Protein AF-A0A7X6PBM9-F1 (afdb_monomer_lite)

Secondary structure (DSSP, 8-state):
-----TTHHHHHHHHHHTTSPPPPPTTSPPPSS--TT--HHHHHHHHHHHHHHHHHHHHHHHHHHHHHHHHHHHHHHHHHHHHHHHHHHHHHHHHHHHHHHHHHHHHHHHHHHHHHHHHHHHHHHHHHHHHHHHHHHHHHT-

pLDDT: mean 88.69, std 13.51, range [43.22, 98.38]

Structure (mmCIF, N/CA/C/O backbone):
data_AF-A0A7X6PBM9-F1
#
_entry.id   AF-A0A7X6PBM9-F1
#
loop_
_atom_site.group_PDB
_atom_site.id
_atom_site.type_symbol
_atom_site.label_atom_id
_atom_site.label_alt_id
_atom_site.label_comp_id
_atom_site.label_asym_id
_atom_site.label_entity_id
_atom_site.label_seq_id
_atom_site.pdbx_PDB_ins_code
_atom_site.Cartn_x
_atom_site.Cartn_y
_atom_site.Cartn_z
_atom_site.occupancy
_atom_site.B_iso_or_equiv
_atom_site.auth_seq_id
_atom_site.auth_comp_id
_atom_site.auth_asym_id
_atom_site.auth_atom_id
_atom_site.pdbx_PDB_model_num
ATOM 1 N N . MET A 1 1 ? 53.497 35.734 -66.935 1.00 43.22 1 MET A N 1
ATOM 2 C CA . MET A 1 1 ? 52.624 35.793 -65.742 1.00 43.22 1 MET A CA 1
ATOM 3 C C . MET A 1 1 ? 51.374 34.981 -66.058 1.00 43.22 1 MET A C 1
ATOM 5 O O . MET A 1 1 ? 50.700 35.311 -67.022 1.00 43.22 1 MET A O 1
ATOM 9 N N . ARG A 1 2 ? 51.158 33.834 -65.395 1.00 48.88 2 ARG A N 1
ATOM 10 C CA . ARG A 1 2 ? 50.028 32.928 -65.687 1.00 48.88 2 ARG A CA 1
ATOM 11 C C . ARG A 1 2 ? 48.792 33.443 -64.956 1.00 48.88 2 ARG A C 1
ATOM 13 O O . ARG A 1 2 ? 48.776 33.455 -63.731 1.00 48.88 2 ARG A O 1
ATOM 20 N N . ASN A 1 3 ? 47.786 33.861 -65.713 1.00 55.59 3 ASN A N 1
ATOM 21 C CA . ASN A 1 3 ? 46.509 34.337 -65.195 1.00 55.59 3 ASN A CA 1
ATOM 22 C C . ASN A 1 3 ? 45.768 33.143 -64.578 1.00 55.59 3 ASN A C 1
ATOM 24 O O . ASN A 1 3 ? 45.227 32.304 -65.298 1.00 55.59 3 ASN A O 1
ATOM 28 N N . ILE A 1 4 ? 45.811 33.010 -63.252 1.00 59.50 4 ILE A N 1
ATOM 29 C CA . ILE A 1 4 ? 45.056 31.973 -62.546 1.00 59.50 4 ILE A CA 1
ATOM 30 C C . ILE A 1 4 ? 43.595 32.421 -62.528 1.00 59.50 4 ILE A C 1
ATOM 32 O O . ILE A 1 4 ? 43.253 33.459 -61.970 1.00 59.50 4 ILE A O 1
ATOM 36 N N . SER A 1 5 ? 42.745 31.655 -63.206 1.00 61.03 5 SER A N 1
ATOM 37 C CA . SER A 1 5 ? 41.328 31.966 -63.361 1.00 61.03 5 SER A CA 1
ATOM 38 C C . SER A 1 5 ? 40.584 31.732 -62.037 1.00 61.03 5 SER A C 1
ATOM 40 O O . SER A 1 5 ? 40.469 30.596 -61.575 1.00 61.03 5 SER A O 1
ATOM 42 N N . TYR A 1 6 ? 40.072 32.804 -61.423 1.00 62.50 6 TYR A N 1
ATOM 43 C CA . TYR A 1 6 ? 39.362 32.795 -60.130 1.00 62.50 6 TYR A CA 1
ATOM 44 C C . TYR A 1 6 ? 38.053 31.977 -60.125 1.00 62.50 6 TYR A C 1
ATOM 46 O O . TYR A 1 6 ? 37.502 31.700 -59.063 1.00 62.50 6 TYR A O 1
ATOM 54 N N . ALA A 1 7 ? 37.584 31.524 -61.292 1.00 62.91 7 ALA A N 1
ATOM 55 C CA . ALA A 1 7 ? 36.424 30.645 -61.434 1.00 62.91 7 ALA A CA 1
ATOM 56 C C . ALA A 1 7 ? 36.691 29.178 -61.024 1.00 62.91 7 ALA A C 1
ATOM 58 O O . ALA A 1 7 ? 35.747 28.418 -60.826 1.00 62.91 7 ALA A O 1
ATOM 59 N N . VAL A 1 8 ? 37.956 28.766 -60.869 1.00 65.31 8 VAL A N 1
ATOM 60 C CA . VAL A 1 8 ? 38.318 27.375 -60.522 1.00 65.31 8 VAL A CA 1
ATOM 61 C C . VAL A 1 8 ? 38.161 27.092 -59.020 1.00 65.31 8 VAL A C 1
ATOM 63 O O . VAL A 1 8 ? 37.848 25.970 -58.628 1.00 65.31 8 VAL A O 1
ATOM 66 N N . LEU A 1 9 ? 38.318 28.115 -58.173 1.00 70.06 9 LEU A N 1
ATOM 67 C CA . LEU A 1 9 ? 38.264 27.998 -56.712 1.00 70.06 9 LEU A CA 1
ATOM 68 C C . LEU A 1 9 ? 36.897 27.518 -56.164 1.00 70.06 9 LEU A C 1
ATOM 70 O O . LEU A 1 9 ? 36.889 26.571 -55.377 1.00 70.06 9 LEU A O 1
ATOM 74 N N . PRO A 1 10 ? 35.739 28.086 -56.573 1.00 73.81 10 PRO A N 1
ATOM 75 C CA . PRO A 1 10 ? 34.438 27.627 -56.075 1.00 73.81 10 PRO A CA 1
ATOM 76 C C . PRO A 1 10 ? 34.082 26.215 -56.565 1.00 73.81 10 PRO A C 1
ATOM 78 O O . PRO A 1 10 ? 33.487 25.439 -55.821 1.00 73.81 10 PRO A O 1
ATOM 81 N N . VAL A 1 11 ? 34.508 25.839 -57.775 1.00 72.31 11 VAL A N 1
ATOM 82 C CA . VAL A 1 11 ? 34.292 24.490 -58.330 1.00 72.31 11 VAL A CA 1
ATOM 83 C C . VAL A 1 11 ? 35.073 23.436 -57.539 1.00 72.31 11 VAL A C 1
ATOM 85 O O . VAL A 1 11 ? 34.555 22.352 -57.268 1.00 72.31 11 VAL A O 1
ATOM 88 N N . LEU A 1 12 ? 36.292 23.767 -57.099 1.00 68.19 12 LEU A N 1
ATOM 89 C CA . LEU A 1 12 ? 37.107 22.887 -56.259 1.00 68.19 12 LEU A CA 1
ATOM 90 C C . LEU A 1 12 ? 36.484 22.671 -54.868 1.00 68.19 12 LEU A C 1
ATOM 92 O O . LEU A 1 12 ? 36.505 21.557 -54.353 1.00 68.19 12 LEU A O 1
ATOM 96 N N . ILE A 1 13 ? 35.889 23.715 -54.281 1.00 69.81 13 ILE A N 1
ATOM 97 C CA . ILE A 1 13 ? 35.225 23.649 -52.967 1.00 69.81 13 ILE A CA 1
ATOM 98 C C . ILE A 1 13 ? 33.961 22.778 -53.028 1.00 69.81 13 ILE A C 1
ATOM 100 O O . ILE A 1 13 ? 33.738 21.963 -52.135 1.00 69.81 13 ILE A O 1
ATOM 104 N N . VAL A 1 14 ? 33.167 22.880 -54.099 1.00 68.00 14 VAL A N 1
ATOM 105 C CA . VAL A 1 14 ? 31.975 22.034 -54.303 1.00 68.00 14 VAL A CA 1
ATOM 106 C C . VAL A 1 14 ? 32.357 20.562 -54.509 1.00 68.00 14 VAL A C 1
ATOM 108 O O . VAL A 1 14 ? 31.719 19.678 -53.938 1.00 68.00 14 VAL A O 1
ATOM 111 N N . MET A 1 15 ? 33.435 20.280 -55.250 1.00 60.03 15 MET A N 1
ATOM 112 C CA . MET A 1 15 ? 33.958 18.913 -55.401 1.00 60.03 15 MET A CA 1
ATOM 113 C C . MET A 1 15 ? 34.473 18.325 -54.078 1.00 60.03 15 MET A C 1
ATOM 115 O O . MET A 1 15 ? 34.259 17.145 -53.805 1.00 60.03 15 MET A O 1
ATOM 119 N N . LEU A 1 16 ? 35.114 19.139 -53.232 1.00 59.72 16 LEU A N 1
ATOM 120 C CA . LEU A 1 16 ? 35.568 18.712 -51.906 1.00 59.72 16 LEU A CA 1
ATOM 121 C C . LEU A 1 16 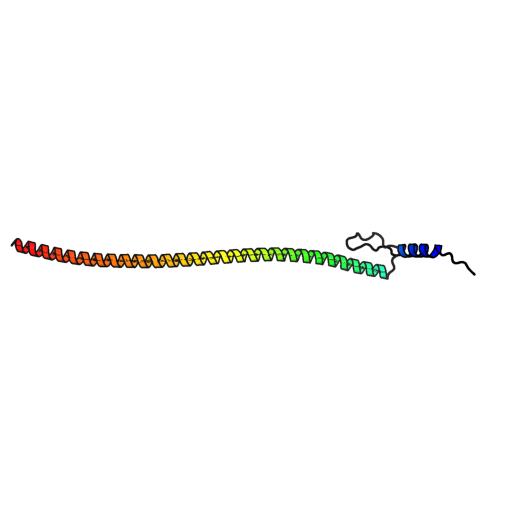? 34.391 18.482 -50.944 1.00 59.72 16 LEU A C 1
ATOM 123 O O . LEU A 1 16 ? 34.405 17.502 -50.203 1.00 59.72 16 LEU A O 1
ATOM 127 N N . ALA A 1 17 ? 33.336 19.299 -51.001 1.00 59.31 17 ALA A N 1
ATOM 128 C CA . ALA A 1 17 ? 32.120 19.087 -50.211 1.00 59.31 17 ALA A CA 1
ATOM 129 C C . ALA A 1 17 ? 31.378 17.793 -50.604 1.00 59.31 17 ALA A C 1
ATOM 131 O O . ALA A 1 17 ? 30.837 17.106 -49.740 1.00 59.31 17 ALA A O 1
ATOM 132 N N . ALA A 1 18 ? 31.419 17.408 -51.885 1.00 56.34 18 ALA A N 1
ATOM 133 C CA . ALA A 1 18 ? 30.871 16.138 -52.370 1.00 56.34 18 ALA A CA 1
ATOM 134 C C . ALA A 1 18 ? 31.707 14.902 -51.971 1.00 56.34 18 ALA A C 1
ATOM 136 O O . ALA A 1 18 ? 31.227 13.773 -52.077 1.00 56.34 18 ALA A O 1
ATOM 137 N N . SER A 1 19 ? 32.951 15.090 -51.510 1.00 49.44 19 SER A N 1
ATOM 138 C CA . SER A 1 19 ? 33.843 13.992 -51.103 1.00 49.44 19 SER A CA 1
ATOM 139 C C . SER A 1 19 ? 33.591 13.477 -49.678 1.00 49.44 19 SER A C 1
ATOM 141 O O . SER A 1 19 ? 34.029 12.377 -49.332 1.00 49.44 19 SER A O 1
ATOM 143 N N . CYS A 1 20 ? 32.815 14.209 -48.870 1.00 55.94 20 CYS A N 1
ATOM 144 C CA . CYS A 1 20 ? 32.271 13.718 -47.606 1.00 55.94 20 CYS A CA 1
ATOM 145 C C . CYS A 1 20 ? 31.084 12.787 -47.892 1.00 55.94 20 CYS A C 1
ATOM 147 O O . CYS A 1 20 ? 29.925 13.184 -47.784 1.00 55.94 20 CYS A O 1
ATOM 149 N N . ALA A 1 21 ? 31.363 11.546 -48.299 1.00 58.66 21 ALA A N 1
ATOM 150 C CA . ALA A 1 21 ?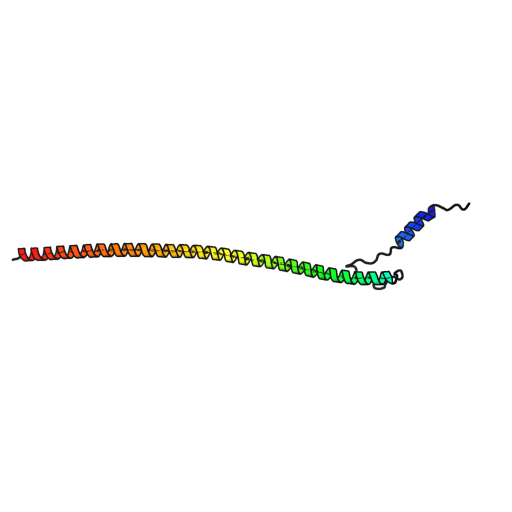 30.315 10.550 -48.493 1.00 58.66 21 ALA A CA 1
ATOM 151 C C . ALA A 1 21 ? 29.578 10.311 -47.158 1.00 58.66 21 ALA A C 1
ATOM 153 O O . ALA A 1 21 ? 30.234 9.963 -46.169 1.00 58.66 21 ALA A O 1
ATOM 154 N N . PRO A 1 22 ? 28.243 10.478 -47.099 1.00 68.94 22 PRO A N 1
ATOM 155 C CA . PRO A 1 22 ? 27.502 10.234 -45.874 1.00 68.94 22 PRO A CA 1
ATOM 156 C C . PRO A 1 22 ? 27.606 8.749 -45.518 1.00 68.94 22 PRO A C 1
ATOM 158 O O . PRO A 1 22 ? 27.235 7.869 -46.294 1.00 68.94 22 PRO A O 1
ATOM 161 N N . VAL A 1 23 ? 28.147 8.465 -44.336 1.00 77.06 23 VAL A N 1
ATOM 162 C CA . VAL A 1 23 ? 28.009 7.150 -43.713 1.00 77.06 23 VAL A CA 1
ATOM 163 C C . VAL A 1 23 ? 26.590 7.079 -43.147 1.00 77.06 23 VAL A C 1
ATOM 165 O O . VAL A 1 23 ? 26.163 8.022 -42.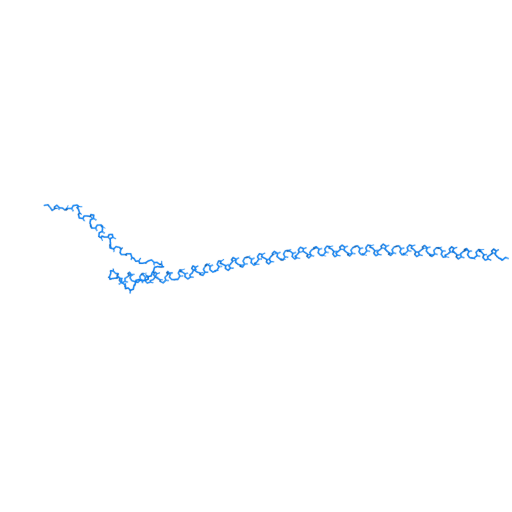482 1.00 77.06 23 VAL A O 1
ATOM 168 N N . TYR A 1 24 ? 25.876 5.978 -43.400 1.00 86.19 24 TYR A N 1
ATOM 169 C CA . TYR A 1 24 ? 24.535 5.744 -42.843 1.00 86.19 24 TYR A CA 1
ATOM 170 C C . TYR A 1 24 ? 24.525 5.919 -41.323 1.00 86.19 24 TYR A C 1
ATOM 172 O O . TYR A 1 24 ? 25.530 5.648 -40.661 1.00 86.19 24 TYR A O 1
ATOM 180 N N . ARG A 1 25 ? 23.410 6.379 -40.770 1.00 84.56 25 ARG A N 1
ATOM 181 C CA . ARG A 1 25 ? 23.242 6.655 -39.338 1.00 84.56 25 ARG A CA 1
ATOM 182 C C . ARG A 1 25 ? 22.811 5.409 -38.568 1.00 84.56 25 ARG A C 1
ATOM 184 O O . ARG A 1 25 ? 22.433 4.395 -39.143 1.00 84.56 25 ARG A O 1
ATOM 191 N N . CYS A 1 26 ? 22.870 5.487 -37.246 1.00 84.44 26 CYS A N 1
ATOM 192 C CA . CYS A 1 26 ? 22.293 4.450 -36.398 1.00 84.44 26 CYS A CA 1
ATOM 193 C C . CYS A 1 26 ? 20.770 4.429 -36.574 1.00 84.44 26 CYS A C 1
ATOM 195 O O . CYS A 1 26 ? 20.156 5.487 -36.701 1.00 84.44 26 CYS A O 1
ATOM 197 N N . GLY A 1 27 ? 20.193 3.232 -36.677 1.00 78.00 27 GLY A N 1
ATOM 198 C CA . GLY A 1 27 ? 18.796 3.033 -37.076 1.00 78.00 27 GLY A CA 1
ATOM 199 C C . GLY A 1 27 ? 18.550 3.021 -38.593 1.00 78.00 27 GLY A C 1
ATOM 200 O O . GLY A 1 27 ? 17.460 2.652 -39.022 1.00 78.00 27 GLY A O 1
ATOM 201 N N . GLU A 1 28 ? 19.538 3.366 -39.428 1.00 85.81 28 GLU A N 1
ATOM 202 C CA . GLU A 1 28 ? 19.432 3.193 -40.882 1.00 85.81 28 GLU A CA 1
ATOM 203 C C . GLU A 1 28 ? 19.905 1.794 -41.310 1.00 85.81 28 GLU A C 1
ATOM 205 O O . GLU A 1 28 ? 20.850 1.245 -40.729 1.00 85.81 28 GLU A O 1
ATOM 210 N N . PRO A 1 29 ? 19.294 1.199 -42.353 1.00 82.06 29 PRO A N 1
ATOM 211 C CA . PRO A 1 29 ? 19.708 -0.105 -42.841 1.00 82.06 29 PRO A CA 1
ATOM 212 C C . PRO A 1 29 ? 21.142 -0.051 -43.371 1.00 82.06 29 PRO A C 1
ATOM 214 O O . PRO A 1 29 ? 21.500 0.793 -44.199 1.00 82.06 29 PRO A O 1
ATOM 217 N N . ARG A 1 30 ? 21.966 -1.005 -42.927 1.00 83.50 30 ARG A N 1
ATOM 218 C CA . ARG A 1 30 ? 23.343 -1.136 -43.399 1.00 83.50 30 ARG A CA 1
ATOM 219 C C . ARG A 1 30 ? 23.361 -1.355 -44.922 1.00 83.50 30 ARG A C 1
ATOM 221 O O . ARG A 1 30 ? 22.675 -2.254 -45.412 1.00 83.50 30 ARG A O 1
ATOM 228 N N . PRO A 1 31 ? 24.172 -0.601 -45.687 1.00 82.81 31 PRO A N 1
ATOM 229 C CA . PRO A 1 31 ? 24.253 -0.765 -47.130 1.00 82.81 31 PRO A CA 1
ATOM 230 C C . PRO A 1 31 ? 24.772 -2.162 -47.489 1.00 82.81 31 PRO A C 1
ATOM 232 O O . PRO A 1 31 ? 25.761 -2.637 -46.929 1.00 82.81 31 PRO A O 1
ATOM 235 N N . ALA A 1 32 ? 24.134 -2.798 -48.475 1.00 81.44 32 ALA A N 1
ATOM 236 C CA . ALA A 1 32 ? 24.434 -4.171 -48.895 1.00 81.44 32 ALA A CA 1
ATOM 237 C C . ALA A 1 32 ? 25.875 -4.371 -49.401 1.00 81.44 32 ALA A C 1
ATOM 239 O O . ALA A 1 32 ? 26.397 -5.485 -49.391 1.00 81.44 32 ALA A O 1
ATOM 240 N N . LYS A 1 33 ? 26.529 -3.299 -49.861 1.00 80.94 33 LYS A N 1
ATOM 241 C CA . LYS A 1 33 ? 27.930 -3.306 -50.292 1.00 80.94 33 LYS A CA 1
ATOM 242 C C . LYS A 1 33 ? 28.668 -2.164 -49.614 1.00 80.94 33 LYS A C 1
ATOM 244 O O . LYS A 1 33 ? 28.180 -1.036 -49.588 1.00 80.94 33 LYS A O 1
ATOM 249 N N . THR A 1 34 ? 29.864 -2.442 -49.100 1.00 79.19 34 THR A N 1
ATOM 250 C CA . THR A 1 34 ? 30.736 -1.393 -48.564 1.00 79.19 34 THR A CA 1
ATOM 251 C C . THR A 1 34 ? 31.166 -0.464 -49.700 1.00 79.19 34 THR A C 1
ATOM 253 O O . THR A 1 34 ? 31.702 -0.971 -50.693 1.00 79.19 34 THR A O 1
ATOM 256 N N . PRO A 1 35 ? 30.980 0.860 -49.579 1.00 81.81 35 PRO A N 1
ATOM 257 C CA . PRO A 1 35 ? 31.404 1.800 -50.607 1.00 81.81 35 PRO A CA 1
ATOM 258 C C . PRO A 1 35 ? 32.898 1.665 -50.921 1.00 81.81 35 PRO A C 1
ATOM 260 O O . PRO A 1 35 ? 33.730 1.555 -50.017 1.00 81.81 35 PRO A O 1
ATOM 263 N N . LEU A 1 36 ? 33.244 1.702 -52.211 1.00 77.31 36 LEU A N 1
ATOM 264 C CA . LEU A 1 36 ? 34.635 1.597 -52.674 1.00 77.31 36 LEU A CA 1
ATOM 265 C C . LEU A 1 36 ? 35.509 2.760 -52.168 1.00 77.31 36 LEU A C 1
ATOM 267 O O . LEU A 1 36 ? 36.725 2.630 -52.074 1.00 77.31 36 LEU A O 1
ATOM 271 N N . THR A 1 37 ? 34.876 3.879 -51.811 1.00 80.62 3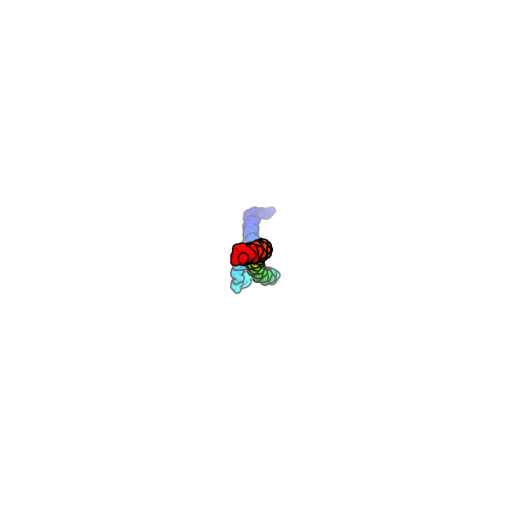7 THR A N 1
ATOM 272 C CA . THR A 1 37 ? 35.499 5.096 -51.276 1.00 80.62 37 THR A CA 1
ATOM 273 C C . THR A 1 37 ? 35.939 4.967 -49.814 1.00 80.62 37 THR A C 1
ATOM 275 O O . THR A 1 37 ? 36.593 5.868 -49.293 1.00 80.62 37 THR A O 1
ATOM 278 N N . TRP A 1 38 ? 35.608 3.868 -49.124 1.00 84.56 38 TRP A N 1
ATOM 279 C CA . TRP A 1 38 ? 35.947 3.703 -47.712 1.00 84.56 38 TRP A CA 1
ATOM 280 C C . TRP A 1 38 ? 37.356 3.141 -47.504 1.00 84.56 38 TRP A C 1
ATOM 282 O O . TRP A 1 38 ? 37.710 2.060 -47.990 1.00 84.56 38 TRP A O 1
ATOM 292 N N . SER A 1 39 ? 38.149 3.844 -46.693 1.00 87.50 39 SER A N 1
ATOM 293 C CA . SER A 1 39 ? 39.451 3.365 -46.223 1.00 87.50 39 SER A CA 1
ATOM 294 C C . SER A 1 39 ? 39.303 2.199 -45.228 1.00 87.50 39 SER A C 1
ATOM 296 O O . SER A 1 39 ? 38.222 1.939 -44.695 1.00 87.50 39 SER A O 1
ATOM 298 N N . LYS A 1 40 ? 40.398 1.470 -44.950 1.00 86.94 40 LYS A N 1
ATOM 299 C CA . LYS A 1 40 ? 40.404 0.396 -43.932 1.00 86.94 40 LYS A CA 1
ATOM 300 C C . LYS A 1 40 ? 40.024 0.926 -42.544 1.00 86.94 40 LYS A C 1
ATOM 302 O O . LYS A 1 40 ? 39.217 0.301 -41.867 1.00 86.94 40 LYS A O 1
ATOM 307 N N . ASN A 1 41 ? 40.546 2.095 -42.175 1.00 88.62 41 ASN A N 1
ATOM 308 C CA . ASN A 1 41 ? 40.253 2.731 -40.891 1.00 88.62 41 ASN A CA 1
ATOM 309 C C . ASN A 1 41 ? 38.779 3.126 -40.800 1.00 88.62 41 ASN A C 1
ATOM 311 O O . ASN A 1 41 ? 38.136 2.830 -39.799 1.00 88.62 41 ASN A O 1
ATOM 315 N N . LEU A 1 42 ? 38.217 3.697 -41.873 1.00 86.88 42 LEU A N 1
ATOM 316 C CA . LEU A 1 42 ? 36.799 4.048 -41.903 1.00 86.88 42 LEU A CA 1
ATOM 317 C C . LEU A 1 42 ? 35.911 2.808 -41.735 1.00 86.88 42 LEU A C 1
ATOM 319 O O . LEU A 1 42 ? 34.962 2.840 -40.964 1.00 86.88 42 LEU A O 1
ATOM 323 N N . ARG A 1 43 ? 36.247 1.685 -42.383 1.00 86.12 43 ARG A N 1
ATOM 324 C CA . ARG A 1 43 ? 35.512 0.420 -42.197 1.00 86.12 43 ARG A CA 1
ATOM 325 C C . ARG A 1 43 ? 35.519 -0.074 -40.747 1.00 86.12 43 ARG A C 1
ATOM 327 O O . ARG A 1 43 ? 34.498 -0.591 -40.299 1.00 86.12 43 ARG A O 1
ATOM 334 N N . ASN A 1 44 ? 36.640 0.062 -40.040 1.00 89.50 44 ASN A N 1
ATOM 335 C CA . ASN A 1 44 ? 36.743 -0.348 -38.638 1.00 89.50 44 ASN A CA 1
ATOM 336 C C . ASN A 1 44 ? 35.908 0.561 -37.731 1.00 89.50 44 ASN A C 1
ATOM 338 O O . ASN A 1 44 ? 35.085 0.053 -36.980 1.00 89.50 44 ASN A O 1
ATOM 342 N N . VAL A 1 45 ? 36.028 1.883 -37.890 1.00 90.06 45 VAL A N 1
ATOM 343 C CA . VAL A 1 45 ? 35.241 2.861 -37.119 1.00 90.06 45 VAL A CA 1
ATOM 344 C C . VAL A 1 45 ? 33.739 2.668 -37.341 1.00 90.06 45 VAL A C 1
ATOM 346 O O . VAL A 1 45 ? 32.965 2.702 -36.390 1.00 90.06 45 VAL A O 1
ATOM 349 N N . VAL A 1 46 ? 33.307 2.413 -38.582 1.00 89.62 46 VAL A N 1
ATOM 350 C CA . VAL A 1 46 ? 31.891 2.133 -38.872 1.00 89.62 46 VAL A CA 1
ATOM 351 C C . VAL A 1 46 ? 31.422 0.859 -38.171 1.00 89.62 46 VAL A C 1
ATOM 353 O O . VAL A 1 46 ? 30.336 0.854 -37.604 1.00 89.62 46 VAL A O 1
ATOM 356 N N . ARG A 1 47 ? 32.243 -0.200 -38.149 1.00 87.31 47 ARG A N 1
ATOM 357 C CA . ARG A 1 47 ? 31.913 -1.441 -37.435 1.00 87.31 47 ARG A CA 1
ATOM 358 C C . ARG A 1 47 ? 31.797 -1.219 -35.928 1.00 87.31 47 ARG A C 1
ATOM 360 O O . ARG A 1 47 ? 30.849 -1.707 -35.329 1.00 87.31 47 ARG A O 1
ATOM 367 N N . GLU A 1 48 ? 32.753 -0.517 -35.327 1.00 91.12 48 GLU A N 1
ATOM 368 C CA . GLU A 1 48 ? 32.733 -0.195 -33.894 1.00 91.12 48 GLU A CA 1
ATOM 369 C C . GLU A 1 48 ? 31.489 0.616 -33.537 1.00 91.12 48 GLU A C 1
ATOM 371 O O . GLU A 1 48 ? 30.770 0.278 -32.602 1.00 91.12 48 GLU A O 1
ATOM 376 N N . ARG A 1 49 ? 31.173 1.629 -34.344 1.00 90.94 49 ARG A N 1
ATOM 377 C CA . ARG A 1 49 ? 29.957 2.420 -34.182 1.00 90.94 49 ARG A CA 1
ATOM 378 C C . ARG A 1 49 ? 28.691 1.572 -34.299 1.00 90.94 49 ARG A C 1
ATOM 380 O O . ARG A 1 49 ? 27.781 1.764 -33.506 1.00 90.94 49 ARG A O 1
ATOM 387 N N . ASP A 1 50 ? 28.606 0.662 -35.269 1.00 90.25 50 ASP A N 1
ATOM 388 C CA . ASP A 1 50 ? 27.429 -0.205 -35.414 1.00 90.25 50 ASP A CA 1
ATOM 389 C C . ASP A 1 50 ? 27.210 -1.073 -34.165 1.00 90.25 50 ASP A C 1
ATOM 391 O O . ASP A 1 50 ? 26.072 -1.238 -33.732 1.00 90.25 50 ASP A O 1
ATOM 395 N N . ILE A 1 51 ? 28.293 -1.581 -33.561 1.00 92.56 51 ILE A N 1
ATOM 396 C CA . ILE A 1 51 ? 28.234 -2.322 -32.292 1.00 92.56 51 ILE A CA 1
ATOM 397 C C . ILE A 1 51 ? 27.698 -1.416 -31.183 1.00 92.56 51 ILE A C 1
ATOM 399 O O . ILE A 1 51 ? 26.732 -1.778 -30.519 1.00 92.56 51 ILE A O 1
ATOM 403 N N . VAL A 1 52 ? 28.275 -0.220 -31.029 1.00 94.81 52 VAL A N 1
ATOM 404 C CA . VAL A 1 52 ? 27.850 0.749 -30.007 1.00 94.81 52 VAL A CA 1
ATOM 405 C C . VAL A 1 52 ? 26.388 1.148 -30.188 1.00 94.81 52 VAL A C 1
ATOM 407 O O . VAL A 1 52 ? 25.666 1.282 -29.210 1.00 94.81 52 VAL A O 1
ATOM 410 N N . CYS A 1 53 ? 25.920 1.313 -31.423 1.00 92.88 53 CYS A N 1
ATOM 411 C CA . CYS A 1 53 ? 24.533 1.675 -31.680 1.00 92.88 53 CYS A CA 1
ATOM 412 C C . CYS A 1 53 ? 23.555 0.535 -31.403 1.00 92.88 53 CYS A C 1
ATOM 414 O O . CYS A 1 53 ? 22.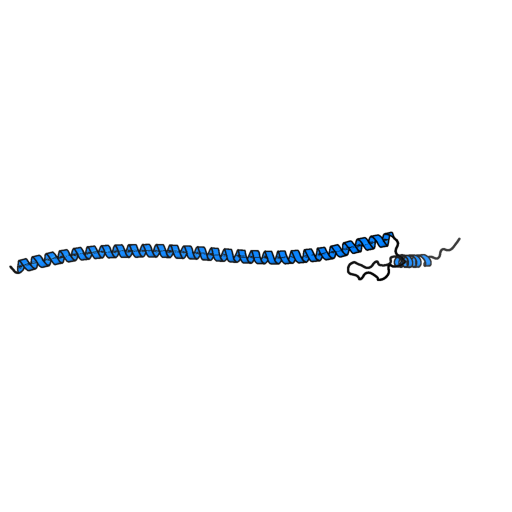483 0.790 -30.863 1.00 92.88 53 CYS A O 1
ATOM 416 N N . SER A 1 54 ? 23.935 -0.709 -31.702 1.00 92.00 54 SER A N 1
ATOM 417 C CA . SER A 1 54 ? 23.146 -1.871 -31.293 1.00 92.00 54 SER A CA 1
ATOM 418 C C . SER A 1 54 ? 23.101 -2.014 -29.770 1.00 92.00 54 SER A C 1
ATOM 420 O O . SER A 1 54 ? 22.058 -2.356 -29.222 1.00 92.00 54 SER A O 1
ATOM 422 N N . GLU A 1 55 ? 24.212 -1.756 -29.079 1.00 95.25 55 GLU A N 1
ATOM 423 C CA . GLU A 1 55 ? 24.250 -1.789 -27.617 1.00 95.25 55 GLU A CA 1
ATOM 424 C C . GLU A 1 55 ? 23.411 -0.659 -27.012 1.00 95.25 55 GLU A C 1
ATOM 426 O O . GLU A 1 55 ? 22.653 -0.898 -26.076 1.00 95.25 55 GLU A O 1
ATOM 431 N N . LEU A 1 56 ? 23.491 0.551 -27.569 1.00 94.88 56 LEU A N 1
ATOM 432 C CA . LEU A 1 56 ? 22.705 1.694 -27.114 1.00 94.88 56 LEU A CA 1
ATOM 433 C C . LEU A 1 56 ? 21.203 1.417 -27.217 1.00 94.88 56 LEU A C 1
ATOM 435 O O . LEU A 1 56 ? 20.494 1.644 -26.245 1.00 94.88 56 LEU A O 1
ATOM 439 N N . GLU A 1 57 ? 20.732 0.873 -28.341 1.00 94.00 57 GLU A N 1
ATOM 440 C CA . GLU A 1 57 ? 19.321 0.511 -28.526 1.00 94.00 57 GLU A CA 1
ATOM 441 C C . GLU A 1 57 ? 18.852 -0.508 -27.474 1.00 94.00 57 GLU A C 1
ATOM 443 O O . GLU A 1 57 ? 17.797 -0.335 -26.860 1.00 94.00 57 GLU A O 1
ATOM 448 N N . LEU A 1 58 ? 19.667 -1.534 -27.194 1.00 95.75 58 LEU A N 1
ATOM 449 C CA . LEU A 1 58 ? 19.374 -2.513 -26.142 1.00 95.75 58 LEU A CA 1
ATOM 450 C C . LEU A 1 58 ? 19.297 -1.858 -24.758 1.00 95.75 58 LEU A C 1
ATOM 452 O O . LEU A 1 58 ? 18.387 -2.158 -23.986 1.00 95.75 58 LEU A O 1
ATOM 456 N N . ARG A 1 59 ? 20.222 -0.944 -24.443 1.00 96.81 59 ARG A N 1
ATOM 457 C CA . ARG A 1 59 ? 20.237 -0.221 -23.163 1.00 96.81 59 ARG A CA 1
ATOM 458 C C . ARG A 1 59 ? 19.078 0.756 -23.030 1.00 96.81 59 ARG A C 1
ATOM 460 O O . ARG A 1 59 ? 18.536 0.907 -21.940 1.00 96.81 59 ARG A O 1
ATOM 467 N N . GLU A 1 60 ? 18.678 1.421 -24.106 1.00 96.62 60 GLU A N 1
ATOM 468 C CA . GLU A 1 60 ? 17.504 2.294 -24.114 1.00 96.62 60 GLU A CA 1
ATOM 469 C C . GLU A 1 60 ? 16.218 1.494 -23.887 1.00 96.62 60 GLU A C 1
ATOM 471 O O . GLU A 1 60 ? 15.382 1.908 -23.081 1.00 96.62 60 GLU A O 1
ATOM 476 N N . ALA A 1 61 ? 16.094 0.320 -24.512 1.00 96.81 61 ALA A N 1
ATOM 477 C CA . ALA A 1 61 ? 14.980 -0.594 -24.278 1.00 96.81 61 ALA A CA 1
ATOM 478 C C . ALA A 1 61 ? 14.958 -1.123 -22.832 1.00 96.81 61 ALA A C 1
ATOM 480 O O . ALA A 1 61 ? 13.906 -1.111 -22.192 1.00 96.81 61 ALA A O 1
ATOM 481 N N . GLU A 1 62 ? 16.112 -1.526 -22.290 1.00 97.94 62 GLU A N 1
ATOM 482 C CA . GLU A 1 62 ? 16.254 -1.955 -20.892 1.00 97.94 62 GLU A CA 1
ATOM 483 C C . GLU A 1 62 ? 15.866 -0.828 -19.923 1.00 97.94 62 GLU A C 1
ATOM 485 O O . GLU A 1 62 ? 15.055 -1.034 -19.024 1.00 97.94 62 GLU A O 1
ATOM 490 N N . ASN A 1 63 ? 16.361 0.393 -20.145 1.00 98.19 63 ASN A N 1
ATOM 491 C CA . ASN A 1 63 ? 16.015 1.559 -19.331 1.00 98.19 63 ASN A CA 1
ATOM 492 C C . ASN A 1 63 ? 14.519 1.895 -19.396 1.00 98.19 63 ASN A C 1
ATOM 494 O O . ASN A 1 63 ? 13.926 2.269 -18.382 1.00 98.19 63 ASN A O 1
ATOM 498 N N . ALA A 1 64 ? 13.898 1.772 -20.572 1.00 98.06 64 ALA A N 1
ATOM 499 C CA . ALA A 1 64 ? 12.462 1.966 -20.726 1.00 98.06 64 ALA A CA 1
ATOM 500 C C . ALA A 1 64 ? 11.666 0.904 -19.949 1.00 98.06 64 ALA A C 1
ATOM 502 O O . ALA A 1 64 ? 10.718 1.259 -19.245 1.00 98.06 64 ALA A O 1
ATOM 503 N N . GLY A 1 65 ? 12.091 -0.364 -20.018 1.00 98.31 65 GLY A N 1
ATOM 504 C CA . GLY A 1 65 ? 11.523 -1.466 -19.239 1.00 98.31 65 GLY A CA 1
ATOM 505 C C . GLY A 1 65 ? 11.634 -1.220 -17.736 1.00 98.31 65 GLY A C 1
ATOM 506 O O . GLY A 1 65 ? 10.621 -1.140 -17.048 1.00 98.31 65 GLY A O 1
ATOM 507 N N . LEU A 1 66 ? 12.843 -0.948 -17.242 1.00 98.31 66 LEU A N 1
ATOM 508 C CA . LEU A 1 66 ? 13.095 -0.664 -15.825 1.00 98.31 66 LEU A CA 1
ATOM 509 C C . LEU A 1 66 ? 12.285 0.533 -15.309 1.00 98.31 66 LEU A C 1
ATOM 511 O O . LEU A 1 66 ? 11.796 0.520 -14.180 1.00 98.31 66 LEU A O 1
ATOM 515 N N . LYS A 1 67 ? 12.109 1.579 -16.123 1.00 98.38 67 LYS A N 1
ATOM 516 C CA . LYS A 1 67 ? 11.279 2.734 -15.758 1.00 98.38 67 LYS A CA 1
ATOM 517 C C . LYS A 1 67 ? 9.796 2.366 -15.653 1.00 98.38 67 LYS A C 1
ATOM 519 O O . LYS A 1 67 ? 9.108 2.887 -14.769 1.00 98.38 67 LYS A O 1
ATOM 524 N N . SER A 1 68 ? 9.310 1.499 -16.540 1.00 98.06 68 SER A N 1
ATOM 525 C CA . SER A 1 68 ? 7.947 0.964 -16.474 1.00 98.06 68 SER A CA 1
ATOM 526 C C . SER A 1 68 ? 7.751 0.163 -15.188 1.00 98.06 68 SER A C 1
ATOM 528 O O . SER A 1 68 ? 6.860 0.489 -14.402 1.00 98.06 68 SER A O 1
ATOM 530 N N . ASP A 1 69 ? 8.652 -0.781 -14.915 1.00 98.25 69 ASP A N 1
ATOM 531 C CA . ASP A 1 69 ? 8.606 -1.641 -13.728 1.00 98.25 69 ASP A CA 1
ATOM 532 C C . ASP A 1 69 ? 8.652 -0.819 -12.436 1.00 98.25 69 ASP A C 1
ATOM 534 O O . ASP A 1 69 ? 7.875 -1.045 -11.510 1.00 98.25 69 ASP A O 1
ATOM 538 N N . LEU A 1 70 ? 9.513 0.202 -12.377 1.00 98.31 70 LEU A N 1
ATOM 539 C CA . LEU A 1 70 ? 9.611 1.092 -11.220 1.00 98.31 70 LEU A CA 1
ATOM 540 C C . LEU A 1 70 ? 8.320 1.889 -11.000 1.00 98.31 70 LEU A C 1
ATOM 542 O O . LEU A 1 70 ? 7.901 2.096 -9.857 1.00 98.31 70 LEU A O 1
ATOM 546 N N . THR A 1 71 ? 7.670 2.321 -12.081 1.00 98.12 71 THR A N 1
ATOM 547 C CA . THR A 1 71 ? 6.391 3.039 -12.011 1.00 98.12 71 THR A CA 1
ATOM 548 C C . THR A 1 71 ? 5.282 2.124 -11.495 1.00 98.12 71 THR A C 1
ATOM 550 O O . THR A 1 71 ? 4.525 2.515 -10.602 1.00 98.12 71 THR A O 1
ATOM 553 N N . GLU A 1 72 ? 5.210 0.894 -12.004 1.00 98.31 72 GLU A N 1
ATOM 554 C CA . GLU A 1 72 ? 4.249 -0.114 -11.556 1.00 98.31 72 GLU A CA 1
ATOM 555 C C . GLU A 1 72 ? 4.475 -0.493 -10.090 1.00 98.31 72 GLU A C 1
ATOM 557 O O . GLU A 1 72 ? 3.544 -0.463 -9.284 1.00 98.31 72 GLU A O 1
ATOM 562 N N . MET A 1 73 ? 5.724 -0.746 -9.703 1.00 97.94 73 MET A N 1
ATOM 563 C CA . MET A 1 73 ? 6.074 -1.098 -8.331 1.00 97.94 73 MET A CA 1
ATOM 564 C C . MET A 1 73 ? 5.767 0.031 -7.350 1.00 97.94 73 MET A C 1
ATOM 566 O O . MET A 1 73 ? 5.234 -0.212 -6.268 1.00 97.94 73 MET A O 1
ATOM 570 N N . THR A 1 74 ? 6.019 1.280 -7.745 1.00 98.31 74 THR A N 1
ATOM 571 C CA . THR A 1 74 ? 5.650 2.459 -6.951 1.00 98.31 74 THR A CA 1
ATOM 572 C C . THR A 1 74 ? 4.134 2.556 -6.776 1.00 98.31 74 THR A C 1
ATOM 574 O O . THR A 1 74 ? 3.654 2.852 -5.679 1.00 98.31 74 THR A O 1
ATOM 577 N N . LYS A 1 75 ? 3.360 2.281 -7.834 1.00 98.38 75 LYS A N 1
ATOM 578 C CA . LYS A 1 75 ? 1.895 2.252 -7.768 1.00 98.38 75 LYS A CA 1
ATOM 579 C C . LYS A 1 75 ? 1.408 1.172 -6.799 1.00 98.38 75 LYS A C 1
ATOM 581 O O . LYS A 1 75 ? 0.638 1.500 -5.899 1.00 98.38 75 LYS A O 1
ATOM 586 N N . MET A 1 76 ? 1.898 -0.062 -6.933 1.00 98.12 76 MET A N 1
ATOM 587 C CA . MET A 1 76 ? 1.540 -1.174 -6.042 1.00 98.12 76 MET A CA 1
ATOM 588 C C . MET A 1 76 ? 1.899 -0.873 -4.586 1.00 98.12 76 MET A C 1
ATOM 590 O O . MET A 1 76 ? 1.085 -1.067 -3.688 1.00 98.12 76 MET A O 1
ATOM 594 N N . HIS A 1 77 ? 3.093 -0.331 -4.343 1.00 98.25 77 HIS A N 1
ATOM 595 C CA . HIS A 1 77 ? 3.517 0.066 -3.004 1.00 98.25 77 HIS A CA 1
ATOM 596 C C . HIS A 1 77 ? 2.571 1.113 -2.396 1.00 98.25 77 HIS A C 1
ATOM 598 O O . HIS A 1 77 ? 2.192 1.019 -1.229 1.00 98.25 77 HIS A O 1
ATOM 604 N N . ASN A 1 78 ? 2.161 2.111 -3.181 1.00 98.19 78 ASN A N 1
ATOM 605 C CA . ASN A 1 78 ? 1.228 3.135 -2.720 1.00 98.19 78 ASN A CA 1
ATOM 606 C C . ASN A 1 78 ? -0.165 2.568 -2.427 1.00 98.19 78 ASN A C 1
ATOM 608 O O . ASN A 1 78 ? -0.781 2.977 -1.446 1.00 98.19 78 ASN A O 1
ATOM 612 N N . GLU A 1 79 ? -0.640 1.626 -3.238 1.00 98.31 79 GLU A N 1
ATOM 613 C CA . GLU A 1 79 ? -1.917 0.944 -3.027 1.00 98.31 79 GLU A CA 1
ATOM 614 C C . GLU A 1 79 ? -1.914 0.130 -1.730 1.00 98.31 79 GLU A C 1
ATOM 616 O O . GLU A 1 79 ? -2.770 0.347 -0.873 1.00 98.31 79 GLU A O 1
ATOM 621 N N . VAL A 1 80 ? -0.898 -0.714 -1.526 1.00 98.25 80 VAL A N 1
ATOM 622 C CA . VAL A 1 80 ? -0.740 -1.506 -0.296 1.00 98.25 80 VAL A CA 1
ATOM 623 C C . VAL A 1 80 ? -0.622 -0.602 0.930 1.00 98.25 80 VAL A C 1
ATOM 625 O O . VAL A 1 80 ? -1.260 -0.844 1.953 1.00 98.25 80 VAL A O 1
ATOM 628 N N . ARG A 1 81 ? 0.155 0.482 0.836 1.00 98.25 81 ARG A N 1
ATOM 629 C CA . ARG A 1 81 ? 0.297 1.456 1.925 1.00 98.25 81 ARG A CA 1
ATOM 630 C C . ARG A 1 81 ? -1.033 2.127 2.276 1.00 98.25 81 ARG A C 1
ATOM 632 O O . ARG A 1 81 ? -1.295 2.361 3.453 1.00 98.25 81 ARG A O 1
ATOM 639 N N . ASN A 1 82 ? -1.857 2.454 1.284 1.00 98.19 82 ASN A N 1
ATOM 640 C CA . ASN A 1 82 ? -3.170 3.048 1.529 1.00 98.19 82 ASN A CA 1
ATOM 641 C C . ASN A 1 82 ? -4.113 2.033 2.192 1.00 98.19 82 ASN A C 1
ATOM 643 O O . ASN A 1 82 ? -4.679 2.349 3.231 1.00 98.19 82 ASN A O 1
ATOM 647 N N . GLN A 1 83 ? -4.176 0.797 1.684 1.00 98.00 83 GLN A N 1
ATOM 648 C CA . GLN A 1 83 ? -4.961 -0.283 2.297 1.00 98.00 83 GLN A CA 1
ATOM 649 C C . GLN A 1 83 ? -4.553 -0.540 3.755 1.00 98.00 83 GLN A C 1
ATOM 651 O O . GLN A 1 83 ? -5.404 -0.713 4.624 1.00 98.00 83 GLN A O 1
ATOM 656 N N . TYR A 1 84 ? -3.249 -0.523 4.042 1.00 98.12 84 TYR A N 1
ATOM 657 C CA . TYR A 1 84 ? -2.738 -0.658 5.404 1.00 98.12 84 TYR A CA 1
ATOM 658 C C . TYR A 1 84 ? -3.226 0.472 6.322 1.00 98.12 84 TYR A C 1
ATOM 660 O O . TYR A 1 84 ? -3.658 0.217 7.446 1.00 98.12 84 TYR A O 1
ATOM 668 N N . ASN A 1 85 ? -3.184 1.719 5.847 1.00 98.00 85 ASN A N 1
ATOM 669 C CA . ASN A 1 85 ? -3.653 2.869 6.619 1.00 98.00 85 ASN A CA 1
ATOM 670 C C . ASN A 1 85 ? -5.166 2.817 6.868 1.00 98.00 85 ASN A C 1
ATOM 672 O O . ASN A 1 85 ? -5.602 3.107 7.983 1.00 98.00 85 ASN A O 1
ATOM 676 N N . ASP A 1 86 ? -5.946 2.406 5.868 1.00 98.00 86 ASP A N 1
ATOM 677 C CA . ASP A 1 86 ? -7.394 2.234 5.996 1.00 98.00 86 ASP A CA 1
ATOM 678 C C . ASP A 1 86 ? -7.716 1.144 7.027 1.00 98.00 86 ASP A C 1
ATOM 680 O O . ASP A 1 86 ? -8.518 1.356 7.937 1.00 98.00 86 ASP A O 1
ATOM 684 N N . GLN A 1 87 ? -7.019 0.004 6.965 1.00 97.94 87 GLN A N 1
ATOM 685 C CA . GLN A 1 87 ? -7.182 -1.076 7.937 1.00 97.94 87 GLN A CA 1
ATOM 686 C C . GLN A 1 87 ? -6.800 -0.637 9.356 1.00 97.94 87 GLN A C 1
ATOM 688 O O . GLN A 1 87 ? -7.466 -1.005 10.323 1.00 97.94 87 GLN A O 1
ATOM 693 N N . LEU A 1 88 ? -5.741 0.163 9.500 1.00 98.12 88 LEU A N 1
ATOM 694 C CA . LEU A 1 88 ? -5.334 0.709 10.792 1.00 98.12 88 LEU A CA 1
ATOM 695 C C . LEU A 1 88 ? -6.402 1.648 11.370 1.00 98.12 88 LEU A C 1
ATOM 697 O O . LEU A 1 88 ? -6.652 1.612 12.575 1.00 98.12 88 LEU A O 1
ATOM 701 N N . ALA A 1 89 ? -7.039 2.466 10.529 1.00 97.81 89 ALA A N 1
ATOM 702 C CA . ALA A 1 89 ? -8.139 3.330 10.946 1.00 97.81 89 ALA A CA 1
ATOM 703 C C . ALA A 1 89 ? -9.352 2.510 11.414 1.00 97.81 89 ALA A C 1
ATOM 705 O O . ALA A 1 89 ? -9.859 2.751 12.509 1.00 97.81 89 ALA A O 1
ATOM 706 N N . VAL A 1 90 ? -9.745 1.487 10.646 1.00 97.81 90 VAL A N 1
ATOM 707 C CA . VAL A 1 90 ? -10.839 0.571 11.011 1.00 97.81 90 VAL A CA 1
ATOM 708 C C . VAL A 1 90 ? -10.545 -0.158 12.322 1.00 97.81 90 VAL A C 1
ATOM 710 O O . VAL A 1 90 ? -11.421 -0.263 13.177 1.00 97.81 90 VAL A O 1
ATOM 713 N N . ASN A 1 91 ? -9.313 -0.631 12.520 1.00 97.88 91 ASN A N 1
ATOM 714 C CA . ASN A 1 91 ? -8.931 -1.315 13.755 1.00 97.88 91 ASN A CA 1
ATOM 715 C C . ASN A 1 91 ? -9.043 -0.396 14.979 1.00 97.88 91 ASN A C 1
ATOM 717 O O . ASN A 1 91 ? -9.542 -0.834 16.012 1.00 97.88 91 ASN A O 1
ATOM 721 N N . ARG A 1 92 ? -8.636 0.876 14.861 1.00 97.94 92 ARG A N 1
ATOM 722 C CA . ARG A 1 92 ? -8.789 1.863 15.945 1.00 97.94 92 ARG A CA 1
ATOM 723 C C . ARG A 1 92 ? -10.255 2.149 16.257 1.00 97.94 92 ARG A C 1
ATOM 725 O O . ARG A 1 92 ? -10.630 2.185 17.422 1.00 97.94 92 ARG A O 1
ATOM 732 N N . GLU A 1 93 ? -11.085 2.316 15.229 1.00 98.00 93 GLU A N 1
ATOM 733 C CA . GLU A 1 93 ? -12.527 2.520 15.407 1.00 98.00 93 GLU A CA 1
ATOM 734 C C . GLU A 1 93 ? -13.183 1.308 16.089 1.00 98.00 93 GLU A C 1
ATOM 736 O O . GLU A 1 93 ? -14.045 1.453 16.957 1.00 98.00 93 GLU A O 1
ATOM 741 N N . LEU A 1 94 ? -12.765 0.095 15.717 1.00 98.00 94 LEU A N 1
ATOM 742 C CA . LEU A 1 94 ? -13.271 -1.133 16.318 1.00 98.00 94 LEU A CA 1
ATOM 743 C C . LEU A 1 94 ? -12.859 -1.261 17.789 1.00 98.00 94 LEU A C 1
ATOM 745 O O . LEU A 1 94 ? -13.681 -1.652 18.615 1.00 98.00 94 LEU A O 1
ATOM 749 N N . GLU A 1 95 ? -11.620 -0.902 18.121 1.00 98.06 95 GLU A N 1
ATOM 750 C CA . GLU A 1 95 ? -11.118 -0.865 19.496 1.00 98.06 95 GLU A CA 1
ATOM 751 C C . GLU A 1 95 ? -11.902 0.140 20.355 1.00 98.06 95 GLU A C 1
ATOM 753 O O . GLU A 1 95 ? -12.343 -0.191 21.456 1.00 98.06 95 GLU A O 1
ATOM 758 N N . GLU A 1 96 ? -12.171 1.339 19.833 1.00 98.25 96 GLU A N 1
ATOM 759 C CA . GLU A 1 96 ? -12.978 2.352 20.523 1.00 98.25 96 GLU A CA 1
ATOM 760 C C . GLU A 1 96 ? -14.418 1.874 20.767 1.00 98.25 96 GLU A C 1
ATOM 762 O O . GLU A 1 96 ? -14.946 1.997 21.879 1.00 98.25 96 GLU A O 1
ATOM 767 N N . LYS A 1 97 ? -15.046 1.266 19.753 1.00 97.81 97 LYS A N 1
ATOM 768 C CA . LYS A 1 97 ? -16.383 0.663 19.872 1.00 97.81 97 LYS A CA 1
ATOM 769 C C . LYS A 1 97 ? -16.410 -0.453 20.908 1.00 97.81 97 LYS A C 1
ATOM 771 O O . LYS A 1 97 ? -17.364 -0.543 21.680 1.00 97.81 97 LYS A O 1
ATOM 776 N N . TYR A 1 98 ? -15.381 -1.293 20.929 1.00 97.81 98 TYR A N 1
ATOM 777 C CA . TYR A 1 98 ? -15.253 -2.384 21.885 1.00 97.81 98 TYR A CA 1
ATOM 778 C C . TYR A 1 98 ? -15.137 -1.864 23.321 1.00 97.81 98 TYR A C 1
ATOM 780 O O . TYR A 1 98 ? -15.908 -2.285 24.184 1.00 97.81 98 TYR A O 1
ATOM 788 N N . ASN A 1 99 ? -14.255 -0.892 23.562 1.00 97.75 99 ASN A N 1
ATOM 789 C CA . ASN A 1 99 ? -14.087 -0.275 24.879 1.00 97.75 99 ASN A CA 1
ATOM 790 C C . ASN A 1 99 ? -15.383 0.401 25.345 1.00 97.75 99 ASN A C 1
ATOM 792 O O . ASN A 1 99 ? -15.854 0.156 26.453 1.00 97.75 99 ASN A O 1
ATOM 796 N N . THR A 1 100 ? -16.038 1.148 24.452 1.00 98.06 100 THR A N 1
ATOM 797 C CA . THR A 1 100 ? -17.338 1.776 24.731 1.00 98.06 100 THR A CA 1
ATOM 798 C C . THR A 1 100 ? -18.404 0.742 25.099 1.00 98.06 100 THR A C 1
ATOM 800 O O . THR A 1 100 ? -19.223 0.970 25.993 1.00 98.06 100 THR A O 1
ATOM 803 N N . LEU A 1 101 ? -18.436 -0.403 24.412 1.00 97.88 101 LEU A N 1
ATOM 804 C CA . LEU A 1 101 ? -19.390 -1.469 24.709 1.00 97.88 101 LEU A CA 1
ATOM 805 C C . LEU A 1 101 ? -19.126 -2.084 26.088 1.00 97.88 101 LEU A C 1
ATOM 807 O O . LEU A 1 101 ? -20.078 -2.303 26.841 1.00 97.88 101 LEU A O 1
ATOM 811 N N . ILE A 1 102 ? -17.857 -2.322 26.427 1.00 97.38 102 ILE A N 1
ATOM 812 C CA . ILE A 1 102 ? -17.456 -2.823 27.744 1.00 97.38 102 ILE A CA 1
ATOM 813 C C . ILE A 1 102 ? -17.897 -1.858 28.836 1.00 97.38 102 ILE A C 1
ATOM 815 O O . ILE A 1 102 ? -18.619 -2.277 29.740 1.00 97.38 102 ILE A O 1
ATOM 819 N N . ASP A 1 103 ? -17.546 -0.580 28.727 1.00 97.44 103 ASP A N 1
ATOM 820 C CA . ASP A 1 103 ? -17.864 0.418 29.748 1.00 97.44 103 ASP A CA 1
ATOM 821 C C . ASP A 1 103 ? -19.375 0.525 29.977 1.00 97.44 103 ASP A C 1
ATOM 823 O O . ASP A 1 103 ? -19.854 0.514 31.115 1.00 97.44 103 ASP A O 1
ATOM 827 N N . ASN A 1 104 ? -20.154 0.529 28.892 1.00 96.62 104 ASN A N 1
ATOM 828 C CA . ASN A 1 104 ? -21.612 0.516 28.972 1.00 96.62 104 ASN A CA 1
ATOM 829 C C . ASN A 1 104 ? -22.152 -0.762 29.627 1.00 96.62 104 ASN A C 1
ATOM 831 O O . ASN A 1 104 ? -23.099 -0.698 30.412 1.00 96.62 104 ASN A O 1
ATOM 835 N N . SER A 1 105 ? -21.582 -1.926 29.308 1.00 96.44 105 SER A N 1
ATOM 836 C CA . SER A 1 105 ? -22.012 -3.202 29.886 1.00 96.44 105 SER A CA 1
ATOM 837 C C . SER A 1 105 ? -21.721 -3.283 31.387 1.00 96.44 105 SER A C 1
ATOM 839 O O . SER A 1 105 ? -22.590 -3.701 32.156 1.00 96.44 105 SER A O 1
ATOM 841 N N . LEU A 1 106 ? -20.550 -2.804 31.815 1.00 96.50 106 LEU A N 1
ATOM 842 C CA . LEU A 1 106 ? -20.151 -2.735 33.218 1.00 96.50 106 LEU A CA 1
ATOM 843 C C . LEU A 1 106 ? -21.047 -1.760 33.981 1.00 96.50 106 LEU A C 1
ATOM 845 O O . LEU A 1 106 ? -21.604 -2.122 35.014 1.00 96.50 106 LEU A O 1
ATOM 849 N N . SER A 1 107 ? -21.273 -0.566 33.427 1.00 96.81 107 SER A N 1
ATOM 850 C CA . SER A 1 107 ? -22.159 0.437 34.022 1.00 96.81 107 SER A CA 1
ATOM 851 C C . SER A 1 107 ? -23.590 -0.082 34.197 1.00 96.81 107 SER A C 1
ATOM 853 O O . SER A 1 107 ? -24.173 0.056 35.273 1.00 96.81 107 SER A O 1
ATOM 855 N N . ARG A 1 108 ? -24.154 -0.741 33.176 1.00 96.50 108 ARG A N 1
ATOM 856 C CA . ARG A 1 108 ? -25.497 -1.342 33.261 1.00 96.50 108 ARG A CA 1
ATOM 857 C C . ARG A 1 108 ? -25.563 -2.472 34.281 1.00 96.50 108 ARG A C 1
ATOM 859 O O . ARG A 1 108 ? -26.553 -2.574 34.999 1.00 96.50 108 ARG A O 1
ATOM 866 N N . THR A 1 109 ? -24.534 -3.311 34.344 1.00 97.12 109 THR A N 1
ATOM 867 C CA . THR A 1 109 ? -24.466 -4.413 35.315 1.00 97.12 109 THR A CA 1
ATOM 868 C C . THR A 1 109 ? -24.434 -3.875 36.741 1.00 97.12 109 THR A C 1
ATOM 870 O O . THR A 1 109 ? -25.184 -4.349 37.589 1.00 97.12 109 THR A O 1
ATOM 873 N N . GLU A 1 110 ? -23.641 -2.834 36.989 1.00 96.62 110 GLU A N 1
ATOM 874 C CA . GLU A 1 110 ? -23.571 -2.174 38.292 1.00 96.62 110 GLU A CA 1
ATOM 875 C C . GLU A 1 110 ? -24.918 -1.550 38.685 1.00 96.62 110 GLU A C 1
ATOM 877 O O . GLU A 1 110 ? -25.415 -1.787 39.785 1.00 96.62 110 GLU A O 1
ATOM 882 N N . GLN A 1 111 ? -25.572 -0.831 37.765 1.00 96.88 111 GLN A N 1
ATOM 883 C CA . GLN A 1 111 ? -26.908 -0.266 37.999 1.00 96.88 111 GLN A CA 1
ATOM 884 C C . GLN A 1 111 ? -27.950 -1.344 38.324 1.00 96.88 111 GLN A C 1
ATOM 886 O O . GLN A 1 111 ? -28.770 -1.162 39.225 1.00 96.88 111 GLN A O 1
ATOM 891 N N . LEU A 1 112 ? -27.925 -2.471 37.606 1.00 97.44 112 LEU A N 1
ATOM 892 C CA . LEU A 1 112 ? -28.831 -3.592 37.856 1.00 97.44 112 LEU A CA 1
ATOM 893 C C . LEU A 1 112 ? -28.555 -4.251 39.208 1.00 97.44 112 LEU A C 1
ATOM 895 O O . LEU A 1 112 ? -29.504 -4.518 39.942 1.00 97.44 112 LEU A O 1
ATOM 899 N N . ASN A 1 113 ? -27.289 -4.464 39.568 1.00 97.25 113 ASN A N 1
ATOM 900 C CA . ASN A 1 113 ? -26.916 -5.015 40.871 1.00 97.25 113 ASN A CA 1
ATOM 901 C C . ASN A 1 113 ? -27.381 -4.108 42.014 1.00 97.25 113 ASN A C 1
ATOM 903 O O . ASN A 1 113 ? -28.005 -4.588 42.959 1.00 97.25 113 ASN A O 1
ATOM 907 N N . GLN A 1 114 ? -27.164 -2.796 41.903 1.00 97.38 114 GLN A N 1
ATOM 908 C CA . GLN A 1 114 ? -27.637 -1.829 42.896 1.00 97.38 1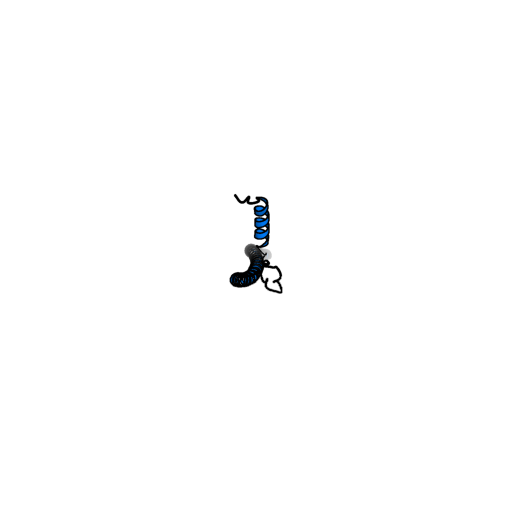14 GLN A CA 1
ATOM 909 C C . GLN A 1 114 ? -29.167 -1.824 43.010 1.00 97.38 114 GLN A C 1
ATOM 911 O O . GLN A 1 114 ? -29.708 -1.821 44.117 1.00 97.38 114 GLN A O 1
ATOM 916 N N . ALA A 1 115 ? -29.880 -1.871 41.881 1.00 97.38 115 ALA A N 1
ATOM 917 C CA . ALA A 1 115 ? -31.339 -1.944 41.873 1.00 97.38 115 ALA A CA 1
ATOM 918 C C . ALA A 1 115 ? -31.859 -3.246 42.506 1.00 97.38 115 ALA A C 1
ATOM 920 O O . ALA A 1 115 ? -32.834 -3.212 43.257 1.00 97.38 115 ALA A O 1
ATOM 921 N N . LEU A 1 116 ? -31.204 -4.380 42.236 1.00 97.62 116 LEU A N 1
ATOM 922 C CA . LEU A 1 116 ? -31.534 -5.674 42.835 1.00 97.62 116 LEU A CA 1
ATOM 923 C C . LEU A 1 116 ? -31.305 -5.667 44.347 1.00 97.62 116 LEU A C 1
ATOM 925 O O . LEU A 1 116 ? -32.190 -6.098 45.081 1.00 97.62 116 LEU A O 1
ATOM 929 N N . MET A 1 117 ? -30.178 -5.127 44.819 1.00 97.31 117 MET A N 1
ATOM 930 C CA . MET A 1 117 ? -29.899 -4.989 46.253 1.00 97.31 117 MET A CA 1
ATOM 931 C C . MET A 1 117 ? -30.952 -4.123 46.946 1.00 97.31 117 MET A C 1
ATOM 933 O O . MET A 1 117 ? -31.563 -4.560 47.917 1.00 97.31 117 MET A O 1
ATOM 937 N N . ALA A 1 118 ? -31.249 -2.941 46.397 1.00 97.44 118 ALA A N 1
ATOM 938 C CA . ALA A 1 118 ? -32.266 -2.055 46.958 1.00 97.44 118 ALA A CA 1
ATOM 939 C C . ALA A 1 118 ? -33.657 -2.712 47.000 1.00 97.44 118 ALA A C 1
ATOM 941 O O . ALA A 1 118 ? -34.418 -2.500 47.944 1.00 97.44 118 ALA A O 1
ATOM 942 N N . LYS A 1 119 ? -33.998 -3.524 45.988 1.00 97.69 119 LYS A N 1
ATOM 943 C CA . LYS A 1 119 ? -35.256 -4.279 45.962 1.00 97.69 119 LYS A CA 1
ATOM 944 C C . LYS A 1 119 ? -35.277 -5.433 46.954 1.00 97.69 119 LYS A C 1
ATOM 946 O O . LYS A 1 119 ? -36.323 -5.652 47.560 1.00 97.69 119 LYS A O 1
ATOM 951 N N . SER A 1 120 ? -34.157 -6.124 47.144 1.00 97.69 120 SER A N 1
ATOM 952 C CA . SER A 1 120 ? -34.014 -7.154 48.175 1.00 97.69 120 SER A CA 1
ATOM 953 C C . SER A 1 120 ? -34.230 -6.555 49.565 1.00 97.69 120 SER A C 1
ATOM 955 O O . SER A 1 120 ? -35.088 -7.025 50.305 1.00 97.69 120 SER A O 1
ATOM 957 N N . ASP A 1 121 ? -33.558 -5.442 49.873 1.00 97.50 121 ASP A N 1
ATOM 958 C CA . ASP A 1 121 ? -33.705 -4.746 51.156 1.00 97.50 121 ASP A CA 1
ATOM 959 C C . ASP A 1 121 ? -35.141 -4.235 51.377 1.00 97.50 121 ASP A C 1
ATOM 961 O O . ASP A 1 121 ? -35.666 -4.257 52.493 1.00 97.50 121 ASP A O 1
ATOM 965 N N . GLU A 1 122 ? -35.803 -3.751 50.319 1.00 97.56 122 GLU A N 1
ATOM 966 C CA . GLU A 1 122 ? -37.205 -3.323 50.379 1.00 97.56 122 GLU A CA 1
ATOM 967 C C . GLU A 1 122 ? -38.144 -4.496 50.704 1.00 97.56 122 GLU A C 1
ATOM 969 O O . GLU A 1 122 ? -39.062 -4.335 51.514 1.00 97.56 122 GLU A O 1
ATOM 974 N N . LEU A 1 123 ? -37.922 -5.661 50.086 1.00 97.81 123 LEU A N 1
ATOM 975 C CA . LEU A 1 123 ? -38.707 -6.872 50.330 1.00 97.81 123 LEU A CA 1
ATOM 976 C C . LEU A 1 123 ? -38.510 -7.381 51.756 1.00 97.81 123 LEU A C 1
ATOM 978 O O . LEU A 1 123 ? -39.505 -7.547 52.457 1.00 97.81 123 LEU A O 1
ATOM 982 N N . ASP A 1 124 ? -37.270 -7.487 52.232 1.00 97.75 124 ASP A N 1
ATOM 983 C CA . ASP A 1 124 ? -36.962 -7.919 53.602 1.00 97.75 124 ASP A CA 1
ATOM 984 C C . ASP A 1 124 ? -37.652 -7.033 54.652 1.00 97.75 124 ASP A C 1
ATOM 986 O O . ASP A 1 124 ? -38.160 -7.503 55.675 1.00 97.75 124 ASP A O 1
ATOM 990 N N . ARG A 1 125 ? -37.704 -5.715 54.411 1.00 97.31 125 ARG A N 1
ATOM 991 C CA . ARG A 1 125 ? -38.411 -4.776 55.298 1.00 97.31 125 ARG A CA 1
ATOM 992 C C . ARG A 1 125 ? -39.921 -4.981 55.254 1.00 97.31 125 ARG A C 1
ATOM 994 O O . ARG A 1 125 ? -40.564 -4.915 56.301 1.00 97.31 125 ARG A O 1
ATOM 1001 N N . LYS A 1 126 ? -40.492 -5.218 54.071 1.00 97.50 126 LYS A N 1
ATOM 1002 C CA . LYS A 1 126 ? -41.927 -5.491 53.916 1.00 97.50 126 LYS A CA 1
ATOM 1003 C C . LYS A 1 126 ? -42.322 -6.818 54.552 1.00 97.50 126 LYS A C 1
ATOM 1005 O O . LYS A 1 126 ? -43.355 -6.865 55.211 1.00 97.50 126 LYS A O 1
ATOM 1010 N N . GLU A 1 127 ? -41.506 -7.857 54.415 1.00 97.31 127 GLU A N 1
ATOM 1011 C CA . GLU A 1 127 ? -41.731 -9.153 55.060 1.00 97.31 127 GLU A CA 1
ATOM 1012 C C . GLU A 1 127 ? -41.743 -9.023 56.583 1.00 97.31 127 GLU A C 1
ATOM 1014 O O . GLU A 1 127 ? -42.672 -9.508 57.227 1.00 97.31 127 GLU A O 1
ATOM 1019 N N . LYS A 1 128 ? -40.797 -8.273 57.165 1.00 96.62 128 LYS A N 1
ATOM 1020 C CA . LYS A 1 128 ? -40.808 -7.970 58.608 1.00 96.62 128 LYS A CA 1
ATOM 1021 C C . LYS A 1 128 ? -42.084 -7.246 59.039 1.00 96.62 128 LYS A C 1
ATOM 1023 O O . LYS A 1 128 ? -42.738 -7.676 59.983 1.00 96.62 128 LYS A O 1
ATOM 1028 N N . GLN A 1 129 ? -42.485 -6.201 58.313 1.00 96.81 129 GLN A N 1
ATOM 1029 C CA . GLN A 1 129 ? -43.721 -5.464 58.607 1.00 96.81 129 GLN A CA 1
ATOM 1030 C C . GLN A 1 129 ? -44.978 -6.336 58.496 1.00 96.81 129 GLN A C 1
ATOM 1032 O O . GLN A 1 129 ? -45.929 -6.147 59.252 1.00 96.81 129 GLN A O 1
ATOM 1037 N N . LEU A 1 130 ? -45.018 -7.262 57.534 1.00 97.12 130 LEU A N 1
ATOM 1038 C CA . LEU A 1 130 ? -46.120 -8.212 57.395 1.00 97.12 130 LEU A CA 1
ATOM 1039 C C . LEU A 1 130 ? -46.135 -9.201 58.559 1.00 97.12 130 LEU A C 1
ATOM 1041 O O . LEU A 1 130 ? -47.189 -9.382 59.159 1.00 97.12 130 LEU A O 1
ATOM 1045 N N . SER A 1 131 ? -44.979 -9.749 58.935 1.00 96.62 131 SER A N 1
ATOM 1046 C CA . SER A 1 131 ? -44.850 -10.640 60.092 1.00 96.62 131 SER A CA 1
ATOM 1047 C C . SER A 1 131 ? -45.332 -9.972 61.386 1.00 96.62 131 SER A C 1
ATOM 1049 O O . SER A 1 131 ? -46.107 -10.565 62.131 1.00 96.62 131 SER A O 1
ATOM 1051 N N . GLU A 1 132 ? -44.940 -8.719 61.638 1.00 95.75 132 GLU A N 1
ATOM 1052 C CA . GLU A 1 132 ? -45.396 -7.942 62.804 1.00 95.75 132 GLU A CA 1
ATOM 1053 C C . GLU A 1 132 ? -46.922 -7.706 62.782 1.00 95.75 132 GLU A C 1
ATOM 1055 O O . GLU A 1 132 ? -47.610 -7.816 63.800 1.00 95.75 132 GLU A O 1
ATOM 1060 N N . ARG A 1 133 ? -47.495 -7.416 61.605 1.00 95.88 133 ARG A N 1
ATOM 1061 C CA . ARG A 1 133 ? -48.954 -7.267 61.438 1.00 95.88 133 ARG A CA 1
ATOM 1062 C C . ARG A 1 133 ? -49.704 -8.576 61.658 1.00 95.88 133 ARG A C 1
ATOM 1064 O O . ARG A 1 133 ? -50.788 -8.570 62.231 1.00 95.88 133 ARG A O 1
ATOM 1071 N N . GLU A 1 134 ? -49.155 -9.693 61.201 1.00 95.31 134 GLU A N 1
ATOM 1072 C CA . GLU A 1 134 ? -49.747 -11.008 61.430 1.00 95.31 134 GLU A CA 1
ATOM 1073 C C . GLU A 1 134 ? -49.738 -11.384 62.913 1.00 95.31 134 GLU A C 1
ATOM 1075 O O . GLU A 1 134 ? -50.712 -11.956 63.402 1.00 95.31 134 GLU A O 1
ATOM 1080 N N . GLU A 1 135 ? -48.670 -11.055 63.639 1.00 94.75 135 GLU A N 1
ATOM 1081 C CA . GLU A 1 135 ? -48.577 -11.280 65.082 1.00 94.75 135 GLU A CA 1
ATOM 1082 C C . GLU A 1 135 ? -49.603 -10.439 65.850 1.00 94.75 135 GLU A C 1
ATOM 1084 O O . GLU A 1 135 ? -50.416 -10.988 66.592 1.00 94.75 135 GLU A O 1
ATOM 1089 N N . THR A 1 136 ? -49.664 -9.133 65.583 1.00 93.56 136 THR A N 1
ATOM 1090 C CA . THR A 1 136 ? -50.649 -8.236 66.217 1.00 93.56 136 THR A CA 1
ATOM 1091 C C . THR A 1 136 ? -52.100 -8.631 65.925 1.00 93.56 136 THR A C 1
ATOM 1093 O O . THR A 1 136 ? -52.945 -8.597 66.820 1.00 93.56 136 THR A O 1
ATOM 1096 N N . LEU A 1 137 ? -52.416 -9.073 64.702 1.00 93.31 137 LEU A N 1
ATOM 1097 C CA . LEU A 1 137 ? -53.753 -9.584 64.376 1.00 93.31 137 LEU A CA 1
ATOM 1098 C C . LEU A 1 137 ? -54.094 -10.858 65.160 1.00 93.31 137 LEU A C 1
ATOM 1100 O O . LEU A 1 137 ? -55.235 -11.010 65.597 1.00 93.31 137 LEU A O 1
ATOM 1104 N N . LYS A 1 138 ? -53.124 -11.759 65.363 1.00 93.50 138 LYS A N 1
ATOM 1105 C CA . LYS A 1 138 ? -53.314 -12.964 66.188 1.00 93.50 138 LYS A CA 1
ATOM 1106 C C . LYS A 1 138 ? -53.560 -12.615 67.654 1.00 93.50 138 LYS A C 1
ATOM 1108 O O . LYS A 1 138 ? -54.359 -13.287 68.299 1.00 93.50 138 LYS A O 1
ATOM 1113 N N . GLU A 1 139 ? -52.901 -11.583 68.178 1.00 92.19 139 GLU A N 1
ATOM 1114 C CA . GLU A 1 139 ? -53.129 -11.097 69.544 1.00 92.19 139 GLU A CA 1
ATOM 1115 C C . GLU A 1 139 ? -54.529 -10.504 69.724 1.00 92.19 139 GLU A C 1
ATOM 1117 O O . GLU A 1 139 ? -55.184 -10.804 70.715 1.00 92.19 139 GLU A O 1
ATOM 1122 N N . MET A 1 140 ? -55.028 -9.729 68.755 1.00 89.06 140 MET A N 1
ATOM 1123 C CA . MET A 1 140 ? -56.379 -9.147 68.806 1.00 89.06 140 MET A CA 1
ATOM 1124 C C . MET A 1 140 ? -57.517 -10.175 68.695 1.00 89.06 140 MET A C 1
ATOM 1126 O O . MET A 1 140 ? -58.661 -9.855 69.011 1.00 89.06 140 MET A O 1
ATOM 1130 N N . GLN A 1 141 ? -57.233 -11.377 68.187 1.00 85.31 141 GLN A N 1
ATOM 1131 C CA . GLN A 1 141 ? -58.204 -12.469 68.042 1.00 85.31 141 GLN A CA 1
ATOM 1132 C C . GLN A 1 141 ? -58.276 -13.395 69.270 1.00 85.31 141 GLN A C 1
ATOM 1134 O O . GLN A 1 141 ? -59.109 -14.305 69.281 1.00 85.31 141 GLN A O 1
ATOM 1139 N N . LYS A 1 142 ? -57.412 -13.192 70.272 1.00 59.84 142 LYS A N 1
ATOM 1140 C CA . LYS A 1 142 ? -57.457 -13.868 71.578 1.00 59.84 142 LYS A CA 1
ATOM 1141 C C . LYS A 1 142 ? -58.297 -13.088 72.581 1.00 59.84 142 LYS A C 1
ATOM 1143 O O . LYS A 1 142 ? -58.930 -13.770 73.416 1.00 59.84 142 LYS A O 1
#

Radius of gyration: 52.44 Å; chains: 1; bounding box: 111×50×137 Å

Sequence (142 aa):
MRNISYAVLPVLIVMLAASCAPVYRCGEPRPAKTPLTWSKNLRNVVRERDIVCSELELREAENAGLKSDLTEMTKMHNEVRNQYNDQLAVNRELEEKYNTLIDNSLSRTEQLNQALMAKSDELDRKEKQLSEREETLKEMQK

Foldseek 3Di:
DDPDDPVVVVVVVVVVVVLPDDDDDQVDDHDPDDDPSDDPVNVVVSVVVNVVSVVVVVVVVVVVVVVVVVVVVVVVVVVVVVVVVVVVVVVVVVVVVVVVVVVVVVVVVVVVVVVVVVVVVVVVVVVVVVVVVVVVVVVVVD